Protein AF-A0A2L2Z570-F1 (afdb_monomer_lite)

Foldseek 3Di:
DPQPPDDPPVNLVVVLVVLVVVLVPDPDPVVNVVSLVVLVVVLDPPDSSVVSNVSD

Organism: Parasteatoda tepidariorum (NCBI:txid114398)

pLDDT: mean 87.69, std 7.54, range [55.66, 95.19]

Radius of gyration: 11.87 Å; chains: 1; bounding box: 25×27×29 Å

Secondary structure (DSSP, 8-state):
-TTTT---HHHHHHHHHHHHHHHHH--SHHHHHHHHHHHHHH--TTSHHHHHHHH-

Structure (mmCIF, N/CA/C/O backbone):
data_AF-A0A2L2Z570-F1
#
_entry.id   AF-A0A2L2Z570-F1
#
loop_
_atom_site.group_PDB
_atom_site.id
_atom_site.type_symbol
_atom_site.label_atom_id
_atom_site.label_alt_id
_atom_site.label_comp_id
_atom_site.label_asym_id
_atom_site.label_entity_id
_atom_site.label_seq_id
_atom_site.pdbx_PDB_ins_code
_atom_site.Cartn_x
_atom_site.Cartn_y
_atom_site.Cartn_z
_atom_site.occupancy
_atom_site.B_iso_or_equiv
_atom_site.auth_seq_id
_atom_site.auth_comp_id
_atom_site.auth_asym_id
_atom_site.auth_atom_id
_atom_site.pdbx_PDB_model_num
ATOM 1 N N . GLN A 1 1 ? 7.684 18.105 -9.034 1.00 55.66 1 GLN A N 1
ATOM 2 C CA . GLN A 1 1 ? 6.931 17.014 -9.697 1.00 55.66 1 GLN A CA 1
ATOM 3 C C . GLN A 1 1 ? 7.672 16.495 -10.952 1.00 55.66 1 GLN A C 1
ATOM 5 O O . GLN A 1 1 ? 7.043 16.244 -11.968 1.00 55.66 1 GLN A O 1
ATOM 10 N N . ASN A 1 2 ? 8.997 16.270 -10.907 1.00 70.50 2 ASN A N 1
ATOM 11 C CA . ASN A 1 2 ? 9.822 16.064 -12.121 1.00 70.50 2 ASN A CA 1
ATOM 12 C C . ASN A 1 2 ? 10.043 14.590 -12.536 1.00 70.50 2 ASN A C 1
ATOM 14 O O . ASN A 1 2 ? 10.869 14.329 -13.404 1.00 70.50 2 ASN A O 1
ATOM 18 N N . ARG A 1 3 ? 9.353 13.623 -11.913 1.00 69.31 3 ARG A N 1
ATOM 19 C CA . ARG A 1 3 ? 9.589 12.175 -12.116 1.00 69.31 3 ARG A CA 1
ATOM 20 C C . ARG A 1 3 ? 8.343 11.394 -12.567 1.00 69.31 3 ARG A C 1
ATOM 22 O O . ARG A 1 3 ? 8.304 10.176 -12.450 1.00 69.31 3 ARG A O 1
ATOM 29 N N . MET A 1 4 ? 7.310 12.070 -13.085 1.00 72.50 4 MET A N 1
ATOM 30 C CA . MET A 1 4 ? 6.118 11.375 -13.598 1.00 72.50 4 MET A CA 1
ATOM 31 C C . MET A 1 4 ? 6.488 10.390 -14.717 1.00 72.50 4 MET A C 1
ATOM 33 O O . MET A 1 4 ? 7.203 10.751 -15.648 1.00 72.50 4 MET A O 1
ATOM 37 N N . GLY A 1 5 ? 5.992 9.153 -14.614 1.00 75.75 5 GLY A N 1
ATOM 38 C CA . GLY A 1 5 ? 6.251 8.071 -15.572 1.00 75.75 5 GLY A CA 1
ATOM 39 C C . GLY A 1 5 ? 7.513 7.247 -15.296 1.00 75.75 5 GLY A C 1
ATOM 40 O O . GLY A 1 5 ? 7.713 6.229 -15.954 1.00 75.75 5 GLY A O 1
ATOM 41 N N . LYS A 1 6 ? 8.341 7.640 -14.319 1.00 79.19 6 LYS A N 1
ATOM 42 C CA . LYS A 1 6 ? 9.486 6.845 -13.862 1.00 79.19 6 LYS A CA 1
ATOM 43 C C . LYS A 1 6 ? 9.086 5.932 -12.704 1.00 79.19 6 LYS A C 1
ATOM 45 O O . LYS A 1 6 ? 8.283 6.309 -11.856 1.00 79.19 6 LYS A O 1
ATOM 50 N N . MET A 1 7 ? 9.652 4.730 -12.689 1.00 80.88 7 MET A N 1
ATOM 51 C CA . MET A 1 7 ? 9.494 3.741 -11.618 1.00 80.88 7 MET A CA 1
ATOM 52 C C . MET A 1 7 ? 10.861 3.121 -11.309 1.00 80.88 7 MET A C 1
ATOM 54 O O . MET A 1 7 ? 11.030 1.902 -11.299 1.00 80.88 7 MET A O 1
ATOM 58 N N . GLU A 1 8 ? 11.866 3.986 -11.154 1.00 87.44 8 GLU A N 1
ATOM 59 C CA . GLU A 1 8 ? 13.209 3.572 -10.753 1.00 87.44 8 GLU A CA 1
ATOM 60 C C . GLU A 1 8 ? 13.182 3.121 -9.279 1.00 87.44 8 GLU A C 1
ATOM 62 O O . GLU A 1 8 ? 12.219 3.363 -8.547 1.00 87.44 8 GLU A O 1
ATOM 67 N N . GLU A 1 9 ? 14.230 2.442 -8.819 1.00 82.88 9 GLU A N 1
ATOM 68 C CA . GLU A 1 9 ? 14.273 1.878 -7.463 1.00 82.88 9 GLU A CA 1
ATOM 69 C C . GLU A 1 9 ? 14.130 2.949 -6.367 1.00 82.88 9 GLU A C 1
ATOM 71 O O . GLU A 1 9 ? 13.410 2.756 -5.389 1.00 82.88 9 GLU A O 1
ATOM 76 N N . GLU A 1 10 ? 14.700 4.135 -6.590 1.00 86.12 10 GLU A N 1
ATOM 77 C CA . GLU A 1 10 ? 14.525 5.309 -5.727 1.00 86.12 10 GLU A CA 1
ATOM 78 C C . GLU A 1 10 ? 13.051 5.725 -5.590 1.00 86.12 10 GLU A C 1
ATOM 80 O O . GLU A 1 10 ? 12.597 6.064 -4.497 1.00 86.12 10 GLU A O 1
ATOM 85 N N . ASP A 1 11 ? 12.285 5.673 -6.687 1.00 86.25 11 ASP A N 1
ATOM 86 C CA . ASP A 1 11 ? 10.864 6.026 -6.693 1.00 86.25 11 ASP A CA 1
ATOM 87 C C . ASP A 1 11 ? 10.049 5.006 -5.886 1.00 86.25 11 ASP A C 1
ATOM 89 O O . ASP A 1 11 ? 9.117 5.382 -5.173 1.00 86.25 11 ASP A O 1
ATOM 93 N N . LYS A 1 12 ? 10.428 3.722 -5.941 1.00 86.06 12 LYS A N 1
ATOM 94 C CA . LYS A 1 12 ? 9.810 2.665 -5.127 1.00 86.06 12 LYS A CA 1
ATOM 95 C C . LYS A 1 12 ? 10.100 2.845 -3.638 1.00 86.06 12 LYS A C 1
ATOM 97 O O . LYS A 1 12 ? 9.189 2.716 -2.821 1.00 86.06 12 LYS A O 1
ATOM 102 N N . ILE A 1 13 ? 11.337 3.192 -3.280 1.00 88.88 13 ILE A N 1
ATOM 103 C CA . ILE A 1 13 ? 11.718 3.478 -1.889 1.00 88.88 13 ILE A CA 1
ATOM 104 C C . ILE A 1 13 ? 10.931 4.684 -1.364 1.00 88.88 13 ILE A C 1
ATOM 106 O O . ILE A 1 13 ? 10.334 4.615 -0.289 1.00 88.88 13 ILE A O 1
ATOM 110 N N . LEU A 1 14 ? 10.868 5.771 -2.141 1.00 89.69 14 LEU A N 1
ATOM 111 C CA . LEU A 1 14 ? 10.069 6.951 -1.801 1.00 89.69 14 LEU A CA 1
ATOM 112 C C . LEU A 1 14 ? 8.585 6.607 -1.642 1.00 89.69 14 LEU A C 1
ATOM 114 O O . LEU A 1 14 ? 7.942 7.088 -0.708 1.00 89.69 14 LEU A O 1
ATOM 118 N N . PHE A 1 15 ? 8.053 5.749 -2.512 1.00 90.31 15 PHE A N 1
ATOM 119 C CA . PHE A 1 15 ? 6.680 5.266 -2.424 1.00 90.31 15 PHE A CA 1
ATOM 120 C C . PHE A 1 15 ? 6.424 4.474 -1.132 1.00 90.31 15 PHE A C 1
ATOM 122 O O . PHE A 1 15 ? 5.434 4.745 -0.450 1.00 90.31 15 PHE A O 1
ATOM 129 N N . CYS A 1 16 ? 7.338 3.582 -0.731 1.00 91.62 16 CYS A N 1
ATOM 130 C CA . CYS A 1 16 ? 7.262 2.886 0.559 1.00 91.62 16 CYS A CA 1
ATOM 131 C C . CYS A 1 16 ? 7.269 3.859 1.744 1.00 91.62 16 CYS A C 1
ATOM 133 O O . CYS A 1 16 ? 6.393 3.786 2.606 1.00 91.62 16 CYS A O 1
ATOM 135 N N . ILE A 1 17 ? 8.214 4.805 1.776 1.00 92.25 17 ILE A N 1
ATOM 136 C CA . ILE A 1 17 ? 8.318 5.799 2.857 1.00 92.25 17 ILE A CA 1
ATOM 137 C C . ILE A 1 17 ? 7.024 6.611 2.966 1.00 92.25 17 ILE A C 1
ATOM 139 O O . ILE A 1 17 ? 6.484 6.777 4.061 1.00 92.25 17 ILE A O 1
ATOM 143 N N . ALA A 1 18 ? 6.504 7.094 1.835 1.00 92.75 18 ALA A N 1
ATOM 144 C CA . ALA A 1 18 ? 5.270 7.868 1.797 1.00 92.75 18 ALA A CA 1
ATOM 145 C C . ALA A 1 18 ? 4.057 7.044 2.257 1.00 92.75 18 ALA A C 1
ATOM 147 O O . ALA A 1 18 ? 3.248 7.541 3.039 1.00 92.75 18 ALA A O 1
ATOM 148 N N . GLY A 1 19 ? 3.944 5.786 1.823 1.00 92.50 19 GLY A N 1
ATOM 149 C CA . GLY A 1 19 ? 2.845 4.900 2.205 1.00 92.50 19 GLY A CA 1
ATOM 150 C C . GLY A 1 19 ? 2.843 4.546 3.695 1.00 92.50 19 GLY A C 1
ATOM 151 O O . GLY A 1 19 ? 1.795 4.614 4.339 1.00 92.50 19 GLY A O 1
ATOM 152 N N . VAL A 1 20 ? 4.013 4.250 4.2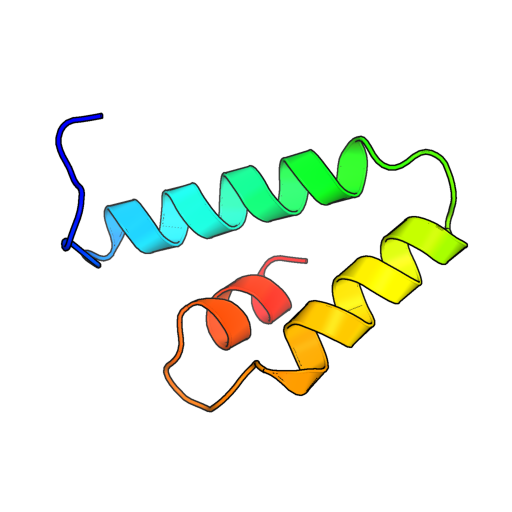72 1.00 93.12 20 VAL A N 1
ATOM 153 C CA . VAL A 1 20 ? 4.163 4.016 5.720 1.00 93.12 20 VAL A CA 1
ATOM 154 C C . VAL A 1 20 ? 3.829 5.280 6.508 1.00 93.12 20 VAL A C 1
ATOM 156 O O . VAL A 1 20 ? 3.083 5.227 7.487 1.00 93.12 20 VAL A O 1
ATOM 159 N N . ASN A 1 21 ? 4.340 6.433 6.070 1.00 94.56 21 ASN A N 1
ATOM 160 C CA . ASN A 1 21 ? 4.065 7.709 6.720 1.00 94.56 21 ASN A CA 1
ATOM 161 C C . ASN A 1 21 ? 2.560 8.024 6.707 1.00 94.56 21 ASN A C 1
ATOM 163 O O . ASN A 1 21 ? 1.995 8.334 7.754 1.00 94.56 21 ASN A O 1
ATOM 167 N N . PHE A 1 22 ? 1.895 7.839 5.564 1.00 93.56 22 PHE A N 1
ATOM 168 C CA . PHE A 1 22 ? 0.449 8.002 5.442 1.00 93.56 22 PHE A CA 1
ATOM 169 C C . PHE A 1 22 ? -0.312 7.080 6.402 1.00 93.56 22 PHE A C 1
ATOM 171 O O . PHE A 1 22 ? -1.161 7.556 7.152 1.00 93.56 22 PHE A O 1
ATOM 178 N N . ARG A 1 23 ? 0.033 5.784 6.456 1.00 92.12 23 ARG A N 1
ATOM 179 C CA . ARG A 1 23 ? -0.586 4.835 7.396 1.00 92.12 23 ARG A CA 1
ATOM 180 C C . ARG A 1 23 ? -0.419 5.274 8.853 1.00 92.12 23 ARG A C 1
ATOM 182 O O . ARG A 1 23 ? -1.359 5.139 9.633 1.00 92.12 23 ARG A O 1
ATOM 189 N N . ASN A 1 24 ? 0.747 5.800 9.219 1.00 92.25 24 ASN A N 1
ATOM 190 C CA . ASN A 1 24 ? 1.024 6.262 10.580 1.00 92.25 24 ASN A CA 1
ATOM 191 C C . ASN A 1 24 ? 0.244 7.531 10.956 1.00 92.25 24 ASN A C 1
ATOM 193 O O . ASN A 1 24 ? 0.004 7.761 12.138 1.00 92.25 24 ASN A O 1
ATOM 197 N N . GLN A 1 25 ? -0.176 8.335 9.975 1.00 94.62 25 GLN A N 1
ATOM 198 C CA . GLN A 1 25 ? -1.038 9.499 10.197 1.00 94.62 25 GLN A CA 1
ATOM 199 C C . GLN A 1 25 ? -2.527 9.137 10.341 1.00 94.62 25 GLN A C 1
ATOM 201 O O . GLN A 1 25 ? -3.316 9.973 10.786 1.00 94.62 25 GLN A O 1
ATOM 206 N N . LEU A 1 26 ? -2.934 7.912 9.989 1.00 93.00 26 LEU A N 1
ATOM 207 C CA . LEU A 1 26 ? -4.309 7.452 10.182 1.00 93.00 26 LEU A CA 1
ATOM 208 C C . LEU A 1 26 ? -4.593 7.260 11.675 1.00 93.00 26 LEU A C 1
ATOM 210 O O . LEU A 1 26 ? -3.885 6.532 12.374 1.00 93.00 26 LEU A O 1
ATOM 214 N N . GLN A 1 27 ? -5.657 7.898 12.160 1.00 92.25 27 GLN A N 1
ATOM 215 C CA . GLN A 1 27 ? -5.994 7.910 13.586 1.00 92.25 27 GLN A CA 1
ATOM 216 C C . GLN A 1 27 ? -6.783 6.672 14.019 1.00 92.25 27 GLN A C 1
ATOM 218 O O . GLN A 1 27 ? -6.653 6.236 15.159 1.00 92.25 27 GLN A O 1
ATOM 223 N N . SER A 1 28 ? -7.579 6.094 13.113 1.00 95.19 28 SER A N 1
ATOM 224 C CA . SER A 1 28 ? -8.380 4.899 13.386 1.00 95.19 28 SER A CA 1
ATOM 225 C C . SER A 1 28 ? -7.690 3.633 12.883 1.00 95.19 28 SER A C 1
ATOM 227 O O . SER A 1 28 ? -7.160 3.586 11.769 1.00 95.19 28 SER A O 1
ATOM 229 N N . ASP A 1 29 ? -7.757 2.570 13.680 1.00 92.19 29 ASP A N 1
ATOM 230 C CA . ASP A 1 29 ? -7.274 1.253 13.271 1.00 92.19 29 ASP A CA 1
ATOM 231 C C . ASP A 1 29 ? -8.116 0.648 12.139 1.00 92.19 29 ASP A C 1
ATOM 233 O O . ASP A 1 29 ? -7.573 -0.069 11.297 1.00 92.19 29 ASP A O 1
ATOM 237 N N . GLU A 1 30 ? -9.397 1.013 12.023 1.00 94.94 30 GLU A N 1
ATOM 238 C CA . GLU A 1 30 ? -10.238 0.643 10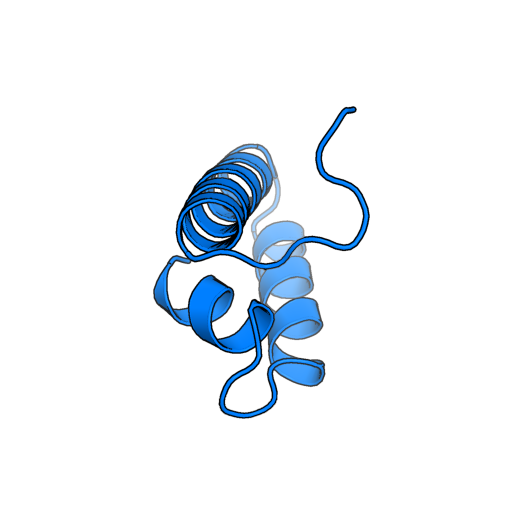.875 1.00 94.94 30 GLU A CA 1
ATOM 239 C C . GLU A 1 30 ? -9.731 1.289 9.585 1.00 94.94 30 GLU A C 1
ATOM 241 O O . GLU A 1 30 ? -9.708 0.643 8.541 1.00 94.94 30 GLU A O 1
ATOM 246 N N . GLN A 1 31 ? -9.255 2.537 9.646 1.00 92.81 31 GLN A N 1
ATOM 247 C CA . GLN A 1 31 ? -8.665 3.206 8.484 1.00 92.81 31 GLN A CA 1
ATOM 248 C C . GLN A 1 31 ? -7.348 2.542 8.075 1.00 92.81 31 GLN A C 1
ATOM 250 O O . GLN A 1 31 ? -7.115 2.326 6.886 1.00 92.81 31 GLN A O 1
ATOM 255 N N . LYS A 1 32 ? -6.502 2.166 9.045 1.00 93.62 32 LYS A N 1
ATOM 256 C CA . LYS A 1 32 ? -5.253 1.432 8.774 1.00 93.62 32 LYS A CA 1
ATOM 257 C C . LYS A 1 32 ? -5.530 0.064 8.149 1.00 93.62 32 LYS A C 1
ATOM 259 O O . LYS A 1 32 ? -4.845 -0.325 7.204 1.00 93.62 32 LYS A O 1
ATOM 264 N N . GLN A 1 33 ? -6.540 -0.645 8.652 1.00 93.81 33 GLN A N 1
ATOM 265 C CA . GLN A 1 33 ? -7.031 -1.908 8.094 1.00 93.81 33 GLN A CA 1
ATOM 266 C C . GLN A 1 33 ? -7.575 -1.728 6.675 1.00 93.81 33 GLN A C 1
ATOM 268 O O . GLN A 1 33 ? -7.194 -2.474 5.776 1.00 93.81 33 GLN A O 1
ATOM 273 N N . ALA A 1 34 ? -8.426 -0.728 6.446 1.00 94.62 34 ALA A N 1
ATOM 274 C CA . ALA A 1 34 ? -8.992 -0.444 5.132 1.00 94.62 34 ALA A CA 1
ATOM 275 C C . ALA A 1 34 ? -7.903 -0.082 4.112 1.00 94.62 34 ALA A C 1
ATOM 277 O O . ALA A 1 34 ? -7.919 -0.595 2.992 1.00 94.62 34 ALA A O 1
ATOM 278 N N . PHE A 1 35 ? -6.922 0.732 4.512 1.00 93.56 35 PHE A N 1
ATOM 279 C CA . PHE A 1 35 ? -5.749 1.053 3.703 1.00 93.56 35 PHE A CA 1
ATOM 280 C C . PHE A 1 35 ? -4.988 -0.217 3.309 1.00 93.56 35 PHE A C 1
ATOM 282 O O . 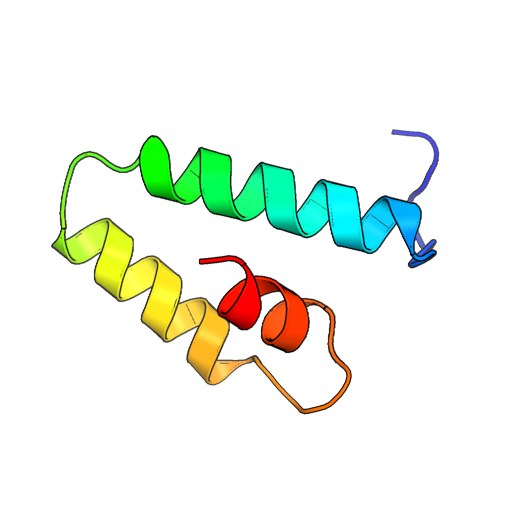PHE A 1 35 ? -4.814 -0.483 2.121 1.00 93.56 35 PHE A O 1
ATOM 289 N N . PHE A 1 36 ? -4.618 -1.050 4.286 1.00 93.38 36 PHE A N 1
ATOM 290 C CA . PHE A 1 36 ? -3.913 -2.307 4.030 1.00 93.38 36 PHE A CA 1
ATOM 291 C C . PHE A 1 36 ? -4.707 -3.240 3.106 1.00 93.38 36 PHE A C 1
ATOM 293 O O . PHE A 1 36 ? -4.166 -3.752 2.130 1.00 93.38 36 PHE A O 1
ATOM 300 N N . ASN A 1 37 ? -6.004 -3.424 3.363 1.00 93.75 37 ASN A N 1
ATOM 301 C CA . ASN A 1 37 ? -6.869 -4.283 2.553 1.00 93.75 37 ASN A CA 1
ATOM 302 C C . ASN A 1 37 ? -7.010 -3.781 1.111 1.00 93.75 37 ASN A C 1
ATOM 304 O O . ASN A 1 37 ? -7.043 -4.595 0.189 1.00 93.75 37 ASN A O 1
ATOM 308 N N . THR A 1 38 ? -7.054 -2.461 0.918 1.00 93.19 38 THR A N 1
ATOM 309 C CA . THR A 1 38 ? -7.126 -1.835 -0.408 1.00 93.19 38 THR A CA 1
ATOM 310 C C . THR A 1 38 ? -5.832 -2.038 -1.185 1.00 93.19 38 THR A C 1
ATOM 312 O O . THR A 1 38 ? -5.875 -2.429 -2.344 1.00 93.19 38 THR A O 1
ATOM 315 N N . ILE A 1 39 ? -4.670 -1.833 -0.558 1.00 92.50 39 ILE A N 1
ATOM 316 C CA . ILE A 1 39 ? -3.385 -2.100 -1.218 1.00 92.50 39 ILE A CA 1
ATOM 317 C C . ILE A 1 39 ? -3.243 -3.597 -1.509 1.00 92.50 39 ILE A C 1
ATOM 319 O O . ILE A 1 39 ? -2.829 -3.978 -2.600 1.00 92.50 39 ILE A O 1
ATOM 323 N N . ARG A 1 40 ? -3.670 -4.461 -0.581 1.00 91.50 40 ARG A N 1
ATOM 324 C CA . ARG A 1 40 ? -3.616 -5.916 -0.748 1.00 91.50 40 ARG A CA 1
ATOM 325 C C . ARG A 1 40 ? -4.467 -6.438 -1.898 1.00 91.50 40 ARG A C 1
ATOM 327 O O . ARG A 1 40 ? -4.049 -7.391 -2.543 1.00 91.50 40 ARG A O 1
ATOM 334 N N . SER A 1 41 ? -5.622 -5.840 -2.183 1.00 91.88 41 SER A N 1
ATOM 335 C CA . SER A 1 41 ? -6.469 -6.298 -3.293 1.00 91.88 41 SER A CA 1
ATOM 336 C C . SER A 1 41 ? -5.859 -6.027 -4.672 1.00 91.88 41 SER A C 1
ATOM 338 O O . SER A 1 41 ? -6.205 -6.718 -5.628 1.00 91.88 41 SER A O 1
ATOM 340 N N . VAL A 1 42 ? -4.936 -5.063 -4.773 1.00 88.81 42 VAL A N 1
ATOM 341 C CA . VAL A 1 42 ? -4.262 -4.676 -6.025 1.00 88.81 42 VAL A CA 1
ATOM 342 C C . VAL A 1 42 ? -2.777 -5.052 -6.066 1.00 88.81 42 VAL A C 1
ATOM 344 O O . VAL A 1 42 ? -2.116 -4.844 -7.084 1.00 88.81 42 VAL A O 1
ATOM 347 N N . ALA A 1 43 ? -2.239 -5.609 -4.978 1.00 87.38 43 ALA A 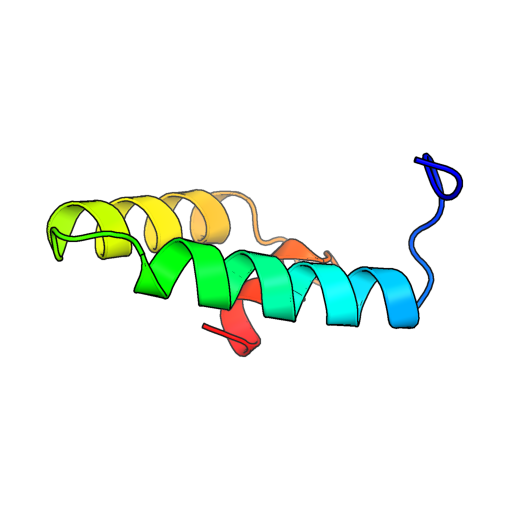N 1
ATOM 348 C CA . ALA A 1 43 ? -0.847 -6.024 -4.864 1.00 87.38 43 ALA A CA 1
ATOM 349 C C . ALA A 1 43 ? -0.585 -7.306 -5.663 1.00 87.38 43 ALA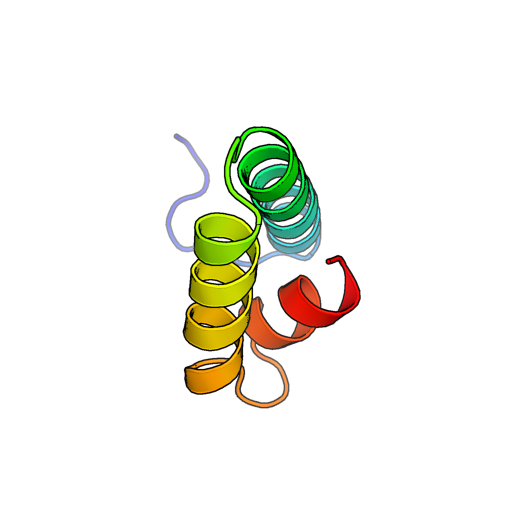 A C 1
ATOM 351 O O . ALA A 1 43 ? -0.601 -8.420 -5.139 1.00 87.38 43 ALA A O 1
ATOM 352 N N . LEU A 1 44 ? -0.338 -7.137 -6.959 1.00 86.06 44 LEU A N 1
ATOM 353 C CA . LEU A 1 44 ? 0.118 -8.210 -7.835 1.00 86.06 44 LEU A CA 1
ATOM 354 C C . LEU A 1 44 ? 1.636 -8.428 -7.686 1.00 86.06 44 LEU A C 1
ATOM 356 O O . LEU A 1 44 ? 2.362 -7.481 -7.359 1.00 86.06 44 LEU A O 1
ATOM 360 N N . PRO A 1 45 ? 2.144 -9.644 -7.963 1.00 79.50 45 PRO A N 1
ATOM 361 C CA . PRO A 1 45 ? 3.577 -9.927 -7.941 1.00 79.50 45 PRO A CA 1
ATOM 362 C C . PRO A 1 45 ? 4.365 -8.941 -8.813 1.00 79.50 45 PRO A C 1
ATOM 364 O O . PRO A 1 45 ? 3.928 -8.595 -9.909 1.00 79.50 45 PRO A O 1
ATOM 367 N N . HIS A 1 46 ? 5.528 -8.499 -8.326 1.00 79.69 46 HIS A N 1
ATOM 368 C CA . HIS A 1 46 ? 6.419 -7.536 -8.996 1.00 79.69 46 HIS A CA 1
ATOM 369 C C . HIS A 1 46 ? 5.841 -6.127 -9.222 1.00 79.69 46 HIS A C 1
ATOM 371 O O . HIS A 1 46 ? 6.405 -5.345 -9.990 1.00 79.69 46 HIS A O 1
ATOM 377 N N . THR A 1 47 ? 4.748 -5.771 -8.543 1.00 84.38 47 THR A N 1
ATOM 378 C CA . THR A 1 47 ? 4.231 -4.397 -8.539 1.00 84.38 47 THR A CA 1
ATOM 379 C C . THR A 1 47 ? 4.756 -3.607 -7.340 1.00 84.38 47 THR A C 1
ATOM 381 O O . THR A 1 47 ? 4.985 -4.187 -6.277 1.00 84.38 47 THR A O 1
ATOM 384 N N . PRO A 1 48 ? 4.866 -2.270 -7.450 1.00 84.06 48 PRO A N 1
ATOM 385 C CA . PRO A 1 48 ? 5.254 -1.424 -6.319 1.00 84.06 48 PRO A CA 1
ATOM 386 C C . PRO A 1 48 ? 4.286 -1.526 -5.130 1.00 84.06 48 PRO A C 1
ATOM 388 O O . PRO A 1 48 ? 4.652 -1.191 -4.011 1.00 84.06 48 PRO A O 1
ATOM 391 N N . TYR A 1 49 ? 3.053 -1.997 -5.344 1.00 88.25 49 TYR A N 1
ATOM 392 C CA . TYR A 1 49 ? 2.085 -2.235 -4.275 1.00 88.25 49 TYR A CA 1
ATOM 393 C C . TYR A 1 49 ? 2.397 -3.499 -3.470 1.00 88.25 49 TYR A C 1
ATOM 395 O O . TYR A 1 49 ? 2.174 -3.507 -2.264 1.00 88.25 49 TYR A O 1
ATOM 403 N N . ALA A 1 50 ? 2.944 -4.542 -4.105 1.00 88.00 50 ALA A N 1
ATOM 404 C CA . ALA A 1 50 ? 3.460 -5.703 -3.384 1.00 88.00 50 ALA A CA 1
ATOM 405 C C . ALA A 1 50 ? 4.685 -5.319 -2.544 1.00 88.00 50 ALA A C 1
ATOM 407 O O . ALA A 1 50 ? 4.744 -5.663 -1.366 1.00 88.00 50 ALA A O 1
ATOM 408 N N . ASP A 1 51 ? 5.593 -4.521 -3.115 1.00 87.56 51 ASP A N 1
ATOM 409 C CA . ASP A 1 51 ? 6.742 -3.970 -2.388 1.00 87.56 51 ASP A CA 1
ATOM 410 C C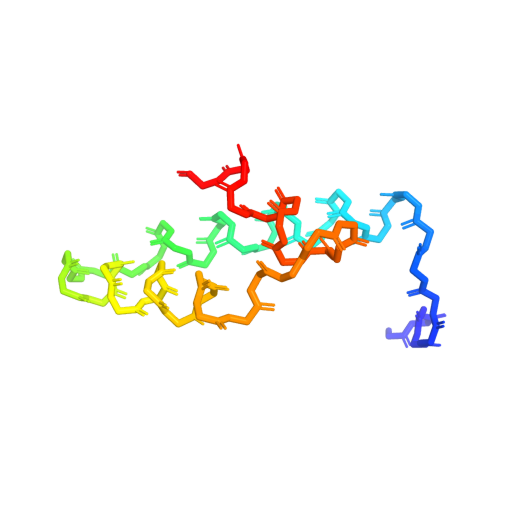 . ASP A 1 51 ? 6.270 -3.099 -1.204 1.00 87.56 51 ASP A C 1
ATOM 412 O O . ASP A 1 51 ? 6.766 -3.236 -0.088 1.00 87.56 51 ASP A O 1
ATOM 416 N N . LEU A 1 52 ? 5.232 -2.275 -1.405 1.00 88.94 52 LEU A N 1
ATOM 417 C CA . LEU A 1 52 ? 4.631 -1.465 -0.344 1.00 88.94 52 LEU A CA 1
ATOM 418 C C . LEU A 1 52 ? 4.053 -2.317 0.792 1.00 88.94 52 LEU A C 1
ATOM 420 O O . LEU A 1 52 ? 4.237 -1.955 1.948 1.00 88.94 52 LEU A O 1
ATOM 424 N N . LEU A 1 53 ? 3.392 -3.444 0.509 1.00 88.94 53 LEU A N 1
ATOM 425 C CA . LEU A 1 53 ? 2.899 -4.334 1.569 1.00 88.94 53 LEU A CA 1
ATOM 426 C C . LEU A 1 53 ? 4.023 -4.910 2.432 1.00 88.94 53 LEU A C 1
ATOM 428 O O . LEU A 1 53 ? 3.802 -5.124 3.617 1.00 88.94 53 LEU A O 1
ATOM 432 N N . HIS A 1 54 ? 5.204 -5.158 1.860 1.00 87.38 54 HIS A N 1
ATOM 433 C CA . HIS A 1 54 ? 6.371 -5.594 2.630 1.00 87.38 54 HIS A CA 1
ATOM 434 C C . HIS A 1 54 ? 6.937 -4.486 3.532 1.00 87.38 54 HIS A C 1
ATOM 436 O O . HIS A 1 54 ? 7.614 -4.790 4.511 1.00 87.38 54 HIS A O 1
ATOM 442 N N . CYS A 1 55 ? 6.667 -3.219 3.208 1.00 86.31 55 CYS A N 1
ATOM 443 C CA . CYS A 1 55 ? 7.100 -2.054 3.977 1.00 86.31 55 CYS A CA 1
ATOM 444 C C . CYS A 1 55 ? 6.150 -1.678 5.136 1.00 86.31 55 CYS A C 1
ATOM 446 O O . CYS A 1 55 ? 6.573 -0.937 6.025 1.00 86.31 55 CYS A O 1
ATOM 448 N N . LEU A 1 56 ? 4.879 -2.112 5.104 1.00 82.62 56 LEU A N 1
ATOM 449 C CA . LEU A 1 56 ? 3.826 -1.764 6.081 1.00 82.62 56 LEU A CA 1
ATOM 450 C C . LEU A 1 56 ? 3.809 -2.682 7.307 1.00 82.62 56 LEU A C 1
ATOM 452 O O . LEU A 1 56 ? 3.454 -2.150 8.387 1.00 82.62 56 LEU A O 1
#

Sequence (56 aa):
QNRMGKMEEEDKILFCIAGVNFRNQLQSDEQKQAFFNTIRSVALPHTPYADLLHCL